Protein AF-A0A7V9FIX1-F1 (afdb_monomer_lite)

Radius of gyration: 13.23 Å; chains: 1; bounding box: 34×29×31 Å

Secondary structure (DSSP, 8-state):
-PPPP-HHHHH-SSS---EEEE-SEETTTEES-TT--HHHHHHHHHHTT-SEEEEE--HHHH---HHHHHHHHHH-SS-EEEES---SGGGT-

Foldseek 3Di:
DPDADDLVVLCDDPDHAAAAEDFQAAQVGGGDNVPDDLLVVLLVCVVVVHSEYEYEDDCPGTNHRVVSQVSSSVRDNHGYHYDYPDDDCVVVD

Structure (mmCIF, N/CA/C/O backbone):
data_AF-A0A7V9FIX1-F1
#
_entry.id   AF-A0A7V9FIX1-F1
#
loop_
_atom_site.group_PDB
_atom_site.id
_atom_site.type_symbol
_atom_site.label_atom_id
_atom_site.label_alt_id
_atom_site.label_comp_id
_atom_site.label_asym_id
_atom_site.label_entity_id
_atom_site.label_seq_id
_atom_site.pdbx_PDB_ins_code
_atom_site.Cartn_x
_atom_site.Cartn_y
_atom_site.Cartn_z
_atom_site.occupancy
_atom_site.B_iso_or_equiv
_atom_site.auth_seq_id
_atom_site.auth_comp_id
_atom_site.auth_asym_id
_atom_site.auth_atom_id
_atom_site.pdbx_PDB_model_num
ATOM 1 N N . ALA A 1 1 ? 2.504 17.012 9.751 1.00 61.19 1 ALA A N 1
ATOM 2 C CA . ALA A 1 1 ? 1.372 16.357 9.063 1.00 61.19 1 ALA A CA 1
ATOM 3 C C . ALA A 1 1 ? 0.255 16.116 10.077 1.00 61.19 1 ALA A C 1
ATOM 5 O O . ALA A 1 1 ? 0.589 15.977 11.253 1.00 61.19 1 ALA A O 1
ATOM 6 N N . PRO A 1 2 ? -1.032 16.113 9.681 1.00 63.94 2 PRO A N 1
ATOM 7 C CA . PRO A 1 2 ? -2.108 15.671 10.568 1.00 63.94 2 PRO A CA 1
ATOM 8 C C . PRO A 1 2 ? -1.862 14.224 11.037 1.00 63.94 2 PRO A C 1
ATOM 10 O O . PRO A 1 2 ? -1.173 13.473 10.339 1.00 63.94 2 PRO A O 1
ATOM 13 N N . PRO A 1 3 ? -2.376 13.828 12.215 1.00 80.12 3 PRO A N 1
ATOM 14 C CA . PRO A 1 3 ? -2.200 12.471 12.716 1.00 80.12 3 PRO A CA 1
ATOM 15 C C . PRO A 1 3 ? -2.846 11.466 11.759 1.00 80.12 3 PRO A C 1
ATOM 17 O O . PRO A 1 3 ? -3.979 11.659 11.316 1.00 80.12 3 PRO A O 1
ATOM 20 N N . ALA A 1 4 ? -2.122 10.393 11.442 1.00 83.19 4 ALA A N 1
ATOM 21 C CA . ALA A 1 4 ? -2.651 9.326 10.605 1.00 83.19 4 ALA A CA 1
ATOM 22 C C . ALA A 1 4 ? -3.849 8.643 11.297 1.00 83.19 4 ALA A C 1
ATOM 24 O O . ALA A 1 4 ? -3.817 8.444 12.517 1.00 83.19 4 ALA A O 1
ATOM 25 N N . PRO A 1 5 ? -4.896 8.252 10.548 1.00 90.94 5 PRO A N 1
ATOM 26 C CA . PRO A 1 5 ? -6.002 7.487 11.109 1.00 90.94 5 PRO A CA 1
ATOM 27 C C . PRO A 1 5 ? -5.503 6.139 11.672 1.00 90.94 5 PRO A C 1
ATOM 29 O O . PRO A 1 5 ? -4.535 5.563 11.164 1.00 90.94 5 PRO A O 1
ATOM 32 N N . PRO A 1 6 ? -6.147 5.602 12.723 1.00 95.69 6 PRO A N 1
ATOM 33 C CA . PRO A 1 6 ? -5.646 4.434 13.441 1.00 95.69 6 PRO A CA 1
ATOM 34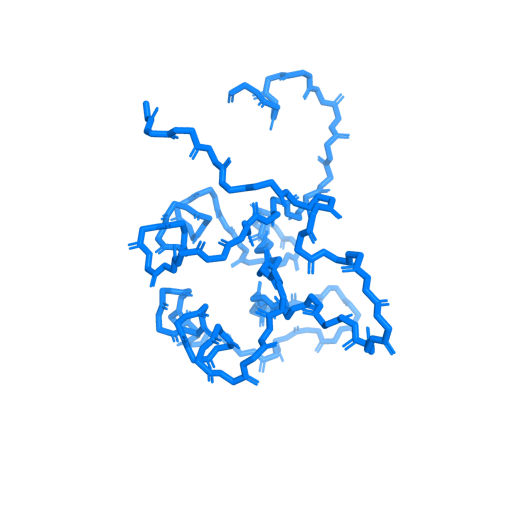 C C . PRO A 1 6 ? -5.765 3.151 12.604 1.00 95.69 6 PRO A C 1
ATOM 36 O O . PRO A 1 6 ? -6.849 2.584 12.465 1.00 95.69 6 PRO A O 1
ATOM 39 N N . PHE A 1 7 ? -4.632 2.638 12.115 1.00 96.81 7 PHE A N 1
ATOM 40 C CA . PHE A 1 7 ? -4.576 1.430 11.281 1.00 96.81 7 PHE A CA 1
ATOM 41 C C . PHE A 1 7 ? -5.218 0.206 11.952 1.00 96.81 7 PHE A C 1
ATOM 43 O O . PHE A 1 7 ? -6.109 -0.420 11.388 1.00 96.81 7 PHE A O 1
ATOM 50 N N . ALA A 1 8 ? -4.838 -0.102 13.197 1.00 96.56 8 ALA A N 1
ATOM 51 C CA . ALA A 1 8 ? -5.405 -1.237 13.928 1.00 96.56 8 ALA A CA 1
ATOM 52 C C . ALA A 1 8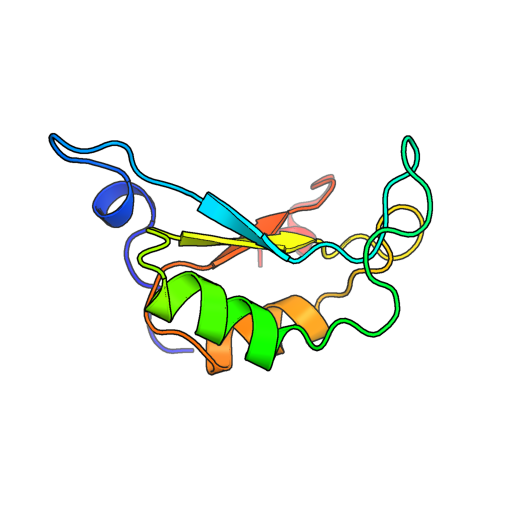 ? -6.913 -1.086 14.199 1.00 96.56 8 ALA A C 1
ATOM 54 O O . ALA A 1 8 ? -7.621 -2.085 14.273 1.00 96.56 8 ALA A O 1
ATOM 55 N N . GLY A 1 9 ? -7.404 0.149 14.352 1.00 96.12 9 GLY A N 1
ATOM 56 C CA . GLY A 1 9 ? -8.828 0.424 14.539 1.00 96.12 9 GLY A CA 1
ATOM 57 C C . GLY A 1 9 ? -9.637 0.133 13.278 1.00 96.12 9 GLY A C 1
ATOM 58 O O . GLY A 1 9 ? -10.697 -0.471 13.369 1.00 96.12 9 GLY A O 1
ATOM 59 N N . ALA A 1 10 ? -9.101 0.481 12.106 1.00 96.19 10 ALA A N 1
ATOM 60 C CA . ALA A 1 10 ? -9.765 0.243 10.826 1.00 96.19 10 ALA A CA 1
ATOM 61 C C . ALA A 1 10 ? -9.893 -1.249 10.463 1.00 96.19 10 ALA A C 1
ATOM 63 O O . ALA A 1 10 ? -10.791 -1.623 9.715 1.00 96.19 10 ALA A O 1
ATOM 64 N N . LEU A 1 11 ? -9.005 -2.104 10.984 1.00 97.06 11 LEU A N 1
ATOM 65 C CA . LEU A 1 11 ? -8.983 -3.538 10.667 1.00 97.06 11 LEU A CA 1
ATOM 66 C C . LEU A 1 11 ? -9.746 -4.420 11.661 1.00 97.06 11 LEU A C 1
ATOM 68 O O . LEU A 1 11 ? -9.970 -5.596 11.383 1.00 97.06 11 LEU A O 1
ATOM 72 N N . ARG A 1 12 ? -10.105 -3.891 12.832 1.00 95.69 12 ARG A N 1
ATOM 73 C CA . ARG A 1 12 ? -10.831 -4.641 13.863 1.00 95.69 12 ARG A CA 1
ATOM 74 C C . ARG A 1 12 ? -12.337 -4.498 13.653 1.00 95.69 12 ARG A C 1
ATOM 76 O O . ARG A 1 12 ? -12.830 -3.398 13.431 1.00 95.69 12 ARG A O 1
ATOM 83 N N . GLY A 1 13 ? -13.069 -5.600 13.779 1.00 90.88 13 GLY A N 1
ATOM 84 C CA . GLY A 1 13 ? -14.529 -5.628 13.710 1.00 90.88 13 GLY A CA 1
ATOM 85 C C . GLY A 1 13 ? -15.055 -7.001 13.297 1.00 90.88 13 GLY A C 1
ATOM 86 O O . GLY A 1 13 ? -14.280 -7.922 13.054 1.00 90.88 13 GLY A O 1
ATOM 87 N N . ASP A 1 14 ? -16.376 -7.118 13.178 1.00 93.19 14 ASP A N 1
ATOM 88 C CA . ASP A 1 14 ? -17.057 -8.394 12.893 1.00 93.19 14 ASP A CA 1
ATOM 89 C C . ASP A 1 14 ? -17.126 -8.735 11.394 1.00 93.19 14 ASP A C 1
ATOM 91 O O . ASP A 1 14 ? -17.732 -9.727 10.987 1.00 93.19 14 ASP A O 1
ATOM 95 N N . ARG A 1 15 ? -16.541 -7.888 10.542 1.00 91.88 15 ARG A N 1
ATOM 96 C CA . ARG A 1 15 ? -16.538 -8.041 9.083 1.00 91.88 15 ARG A CA 1
ATOM 97 C C . ARG A 1 15 ? -15.121 -8.269 8.585 1.00 91.88 15 ARG A C 1
ATOM 99 O O . ARG A 1 15 ? -14.160 -7.777 9.169 1.00 91.88 15 ARG A O 1
ATOM 106 N N . VAL A 1 16 ? -15.002 -8.968 7.459 1.00 96.56 16 VAL A N 1
ATOM 107 C CA . VAL A 1 16 ? -13.720 -9.120 6.765 1.00 96.56 16 VAL A CA 1
ATOM 108 C C . VAL A 1 16 ? -13.223 -7.741 6.330 1.00 96.56 16 VAL A C 1
ATOM 110 O O . VAL A 1 16 ? -13.841 -7.093 5.486 1.00 96.56 16 VAL A O 1
ATOM 113 N N . ALA A 1 17 ? -12.106 -7.300 6.904 1.00 98.00 17 ALA A N 1
ATOM 114 C CA . ALA A 1 17 ? -11.438 -6.065 6.521 1.00 98.00 17 ALA A CA 1
ATOM 115 C C . ALA A 1 17 ? -10.492 -6.320 5.341 1.00 98.00 17 ALA A C 1
ATOM 117 O O . ALA A 1 17 ? -9.636 -7.205 5.394 1.00 98.00 17 ALA A O 1
ATOM 118 N N . VAL A 1 18 ? -10.631 -5.530 4.275 1.00 98.44 18 VAL A N 1
ATOM 119 C CA . VAL A 1 18 ? -9.774 -5.625 3.087 1.00 98.44 18 VAL A CA 1
ATOM 120 C C . VAL A 1 18 ? -8.743 -4.505 3.104 1.00 98.44 18 VAL A C 1
ATOM 122 O O . VAL A 1 18 ? -9.101 -3.329 3.167 1.00 98.44 18 VAL A O 1
ATOM 125 N N . ILE A 1 19 ? -7.468 -4.877 2.987 1.00 98.75 19 ILE A N 1
ATOM 126 C CA . ILE A 1 19 ? -6.386 -3.946 2.663 1.00 98.75 19 ILE A CA 1
ATOM 127 C C . ILE A 1 19 ? -6.148 -4.037 1.158 1.00 98.75 19 ILE A C 1
ATOM 129 O O . ILE A 1 19 ? -5.633 -5.043 0.668 1.00 98.75 19 ILE A O 1
ATOM 133 N N . ALA A 1 20 ? -6.545 -3.007 0.416 1.00 98.75 20 ALA A N 1
ATOM 134 C CA . ALA A 1 20 ? -6.399 -2.993 -1.035 1.00 98.75 20 ALA A CA 1
ATOM 135 C C . ALA A 1 20 ? -5.022 -2.441 -1.435 1.00 98.75 20 ALA A C 1
ATOM 137 O O . ALA A 1 20 ? -4.606 -1.389 -0.952 1.00 98.75 20 ALA A O 1
ATOM 138 N N . GLU A 1 21 ? -4.302 -3.148 -2.311 1.00 98.81 21 GLU A N 1
ATOM 139 C CA . GLU A 1 21 ? -2.916 -2.819 -2.667 1.00 98.81 21 GLU A CA 1
ATOM 140 C C . GLU A 1 21 ? -2.814 -2.087 -4.016 1.00 98.81 21 GLU A C 1
ATOM 142 O O . GLU A 1 21 ? -3.296 -2.551 -5.055 1.00 98.81 21 GLU A O 1
ATOM 147 N N . VAL A 1 22 ? -2.141 -0.938 -4.002 1.00 98.62 22 VAL A N 1
ATOM 148 C CA . VAL A 1 22 ? -1.733 -0.158 -5.170 1.00 98.62 22 VAL A CA 1
ATOM 149 C C . VAL A 1 22 ? -0.377 -0.681 -5.651 1.00 98.62 22 VAL A C 1
ATOM 151 O O . VAL A 1 22 ? 0.650 -0.466 -5.005 1.00 98.62 22 VAL A O 1
ATOM 154 N N . LYS A 1 23 ? -0.375 -1.395 -6.784 1.00 98.44 23 LYS A N 1
ATOM 155 C CA . LYS A 1 23 ? 0.805 -2.092 -7.320 1.00 98.44 23 LYS A CA 1
ATOM 156 C C . LYS A 1 23 ? 0.840 -2.068 -8.849 1.00 98.44 23 LYS A C 1
ATOM 158 O O . LYS A 1 23 ? -0.108 -2.516 -9.491 1.00 98.44 23 LYS A O 1
ATOM 163 N N . ARG A 1 24 ? 1.953 -1.599 -9.431 1.00 98.06 24 ARG A N 1
ATOM 164 C CA . ARG A 1 24 ? 2.152 -1.547 -10.895 1.00 98.06 24 ARG A CA 1
ATOM 165 C C . ARG A 1 24 ? 2.694 -2.844 -11.474 1.00 98.06 24 ARG A C 1
ATOM 167 O O . ARG A 1 24 ? 2.280 -3.252 -12.558 1.00 98.06 24 ARG A O 1
ATOM 174 N N . ARG A 1 25 ? 3.6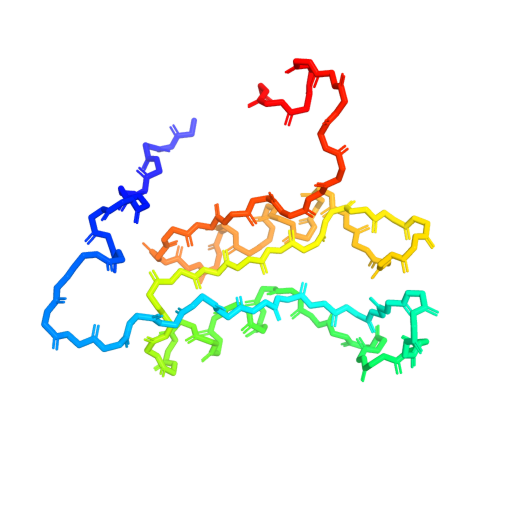26 -3.486 -10.771 1.00 97.88 25 ARG A N 1
ATOM 175 C CA . ARG A 1 25 ? 4.275 -4.731 -11.195 1.00 97.88 25 ARG A CA 1
ATOM 176 C C . ARG A 1 25 ? 4.725 -5.566 -9.999 1.00 97.88 25 ARG A C 1
ATOM 178 O O . ARG A 1 25 ? 4.697 -5.089 -8.867 1.00 97.88 25 ARG 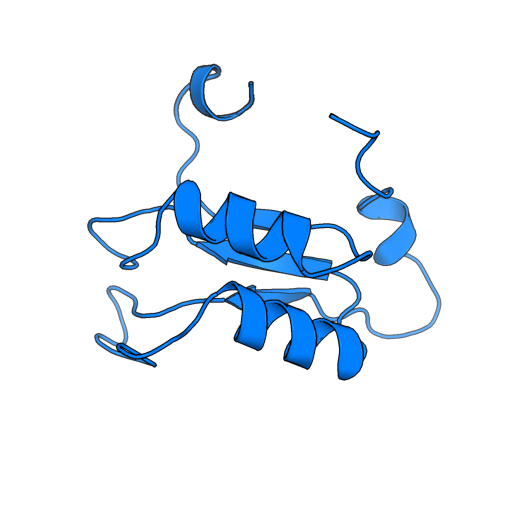A O 1
ATOM 185 N N . SER A 1 26 ? 5.143 -6.800 -10.249 1.00 98.00 26 SER A N 1
ATOM 186 C CA . SER A 1 26 ? 5.886 -7.614 -9.282 1.00 98.00 26 SER A CA 1
ATOM 187 C C . SER A 1 26 ? 6.941 -8.473 -9.988 1.00 98.00 26 SER A C 1
ATOM 189 O O . SER A 1 26 ? 6.787 -8.755 -11.177 1.00 98.00 26 SER A O 1
ATOM 191 N N . PRO A 1 27 ? 7.972 -8.964 -9.275 1.00 96.88 27 PRO A N 1
ATOM 192 C CA . PRO A 1 27 ? 8.945 -9.900 -9.848 1.00 96.88 27 PRO A CA 1
ATOM 193 C C . PRO A 1 27 ? 8.316 -11.166 -10.433 1.00 96.88 27 PRO A C 1
ATOM 195 O O . PRO A 1 27 ? 8.768 -11.669 -11.453 1.00 96.88 27 PRO A O 1
ATOM 198 N N . SER A 1 28 ? 7.261 -11.674 -9.794 1.00 97.38 28 SER A N 1
ATOM 199 C CA . SER A 1 28 ? 6.608 -12.924 -10.185 1.00 97.38 28 SER A CA 1
ATOM 200 C C . SER A 1 28 ? 5.642 -12.786 -11.360 1.00 97.38 28 SER A C 1
ATOM 202 O O . SER A 1 28 ? 5.489 -13.732 -12.123 1.00 97.38 28 SER A O 1
ATOM 204 N N . ALA A 1 29 ? 4.967 -11.641 -11.494 1.00 96.69 29 ALA A N 1
ATOM 205 C CA . ALA A 1 29 ? 3.909 -11.440 -12.487 1.00 96.69 29 ALA A CA 1
ATOM 206 C C . ALA A 1 29 ? 4.297 -10.445 -13.591 1.00 96.69 29 ALA A C 1
ATOM 208 O O . ALA A 1 29 ? 3.539 -10.255 -14.538 1.00 96.69 29 ALA A O 1
ATOM 209 N N . GLY A 1 30 ? 5.453 -9.784 -13.480 1.00 96.56 30 GLY A N 1
ATOM 210 C CA . GLY A 1 30 ? 5.827 -8.695 -14.372 1.00 96.56 30 GLY A CA 1
ATOM 211 C C . GLY A 1 30 ? 4.866 -7.512 -14.242 1.00 96.56 30 GLY A C 1
ATOM 212 O O . GLY A 1 30 ? 4.431 -7.162 -13.142 1.00 96.56 30 GLY A O 1
ATOM 213 N N . ALA A 1 31 ? 4.556 -6.867 -15.366 1.00 97.25 31 ALA A N 1
ATOM 214 C CA . ALA A 1 31 ? 3.627 -5.744 -15.430 1.00 97.25 31 ALA A CA 1
ATOM 215 C C . ALA A 1 31 ? 2.183 -6.174 -15.112 1.00 97.25 31 ALA A C 1
ATOM 217 O O . ALA A 1 31 ? 1.630 -7.042 -15.778 1.00 97.25 31 ALA A O 1
ATOM 218 N N . ILE A 1 32 ? 1.560 -5.515 -14.133 1.00 97.31 32 ILE A N 1
ATOM 219 C CA . ILE A 1 32 ? 0.158 -5.736 -13.739 1.00 97.31 32 ILE A CA 1
ATOM 220 C C . ILE A 1 32 ? -0.706 -4.566 -14.221 1.00 97.31 32 ILE A C 1
ATOM 222 O O . ILE A 1 32 ? -1.737 -4.760 -14.861 1.00 97.31 32 ILE A O 1
ATOM 226 N N . ARG A 1 33 ? -0.276 -3.334 -13.921 1.00 96.38 33 ARG A N 1
ATOM 227 C CA . ARG A 1 33 ? -0.941 -2.090 -14.332 1.00 96.38 33 ARG A CA 1
ATOM 228 C C . ARG A 1 33 ? 0.083 -0.946 -14.454 1.00 96.38 33 ARG A C 1
ATOM 230 O O . ARG A 1 33 ? 0.260 -0.186 -13.503 1.00 96.38 33 ARG A O 1
ATOM 237 N N . PRO A 1 34 ? 0.806 -0.836 -15.582 1.00 93.38 34 PRO A N 1
ATOM 238 C CA . PRO A 1 34 ? 1.876 0.156 -15.751 1.00 93.38 34 PRO A CA 1
ATOM 239 C C . PRO A 1 34 ? 1.400 1.614 -15.731 1.00 93.38 34 PRO A C 1
ATOM 241 O O . PRO A 1 34 ? 2.107 2.479 -15.229 1.00 93.38 34 PRO A O 1
ATOM 244 N N . ASP A 1 35 ? 0.195 1.867 -16.241 1.00 94.75 35 ASP A N 1
ATOM 245 C CA . ASP A 1 35 ? -0.478 3.170 -16.358 1.00 94.75 35 ASP A CA 1
ATOM 246 C C . ASP A 1 35 ? -1.222 3.588 -15.076 1.00 94.75 35 ASP A C 1
ATOM 248 O O . ASP A 1 35 ? -2.073 4.474 -15.100 1.00 94.75 35 ASP A O 1
ATOM 252 N N . LEU A 1 36 ? -0.967 2.914 -13.952 1.00 93.81 36 LEU A N 1
ATOM 253 C CA . LEU A 1 36 ? -1.690 3.157 -12.711 1.00 93.81 36 LEU A CA 1
ATOM 254 C C . LEU A 1 36 ? -1.370 4.547 -12.142 1.00 93.81 36 LEU A C 1
ATOM 256 O O . LEU A 1 36 ? -0.221 4.832 -11.785 1.00 93.81 36 LEU A O 1
ATOM 260 N N . ASP A 1 37 ? -2.427 5.341 -11.968 1.00 98.00 37 ASP A N 1
ATOM 261 C CA . ASP A 1 37 ? -2.465 6.526 -11.111 1.00 98.00 37 ASP A CA 1
ATOM 262 C C . ASP A 1 37 ? -2.680 6.115 -9.634 1.00 98.00 37 ASP A C 1
ATOM 264 O O . ASP A 1 37 ? -3.727 5.535 -9.314 1.00 98.00 37 ASP A O 1
ATOM 268 N N . PRO A 1 38 ? -1.716 6.371 -8.726 1.00 98.31 38 PRO A N 1
ATOM 269 C CA . PRO A 1 38 ? -1.818 5.998 -7.317 1.00 98.31 38 PRO A CA 1
ATOM 270 C C . PRO A 1 38 ? -2.989 6.651 -6.592 1.00 98.31 38 PRO A C 1
ATOM 272 O O . PRO A 1 38 ? -3.695 5.960 -5.858 1.00 98.31 38 PRO A O 1
ATOM 275 N N . ALA A 1 39 ? -3.204 7.954 -6.803 1.00 98.50 39 ALA A N 1
ATOM 276 C CA . ALA A 1 39 ? -4.219 8.721 -6.087 1.00 98.50 39 ALA A CA 1
ATOM 277 C C . ALA A 1 39 ? -5.624 8.276 -6.508 1.00 98.50 39 ALA A C 1
ATOM 279 O O . ALA A 1 39 ? -6.452 7.910 -5.668 1.00 98.50 39 ALA A O 1
ATOM 280 N N . GLY A 1 40 ? -5.871 8.202 -7.820 1.00 98.56 40 GLY A N 1
ATOM 281 C CA . GLY A 1 40 ? -7.128 7.697 -8.359 1.00 98.56 40 GLY A CA 1
ATOM 282 C C . GLY A 1 40 ? -7.399 6.253 -7.941 1.00 98.56 40 GLY A C 1
ATOM 283 O O . GLY A 1 40 ? -8.518 5.921 -7.546 1.00 98.56 40 GLY A O 1
ATOM 284 N N . ARG A 1 41 ? -6.382 5.378 -7.949 1.00 98.44 41 ARG A N 1
ATOM 285 C CA . ARG A 1 41 ? -6.567 3.978 -7.538 1.00 98.44 41 ARG A CA 1
ATOM 286 C C . ARG A 1 41 ? -6.872 3.842 -6.046 1.00 98.44 41 ARG A C 1
ATOM 288 O O . ARG A 1 41 ? -7.779 3.088 -5.700 1.00 98.44 41 ARG A O 1
ATOM 295 N N . ALA A 1 42 ? -6.150 4.560 -5.188 1.00 98.69 42 ALA A N 1
ATOM 296 C CA . ALA A 1 42 ? -6.400 4.576 -3.748 1.00 98.69 42 ALA A CA 1
ATOM 297 C C . ALA A 1 42 ? -7.816 5.083 -3.436 1.00 98.69 42 ALA A C 1
ATOM 299 O O . ALA A 1 42 ? -8.545 4.433 -2.687 1.00 98.69 42 ALA A O 1
ATOM 300 N N . SER A 1 43 ? -8.234 6.171 -4.090 1.00 98.62 43 SER A N 1
ATOM 301 C CA . SER A 1 43 ? -9.582 6.740 -3.959 1.00 98.62 43 SER A CA 1
ATOM 302 C C . SER A 1 43 ? -10.672 5.739 -4.338 1.00 98.62 43 SER A C 1
ATOM 304 O O . SER A 1 43 ? -11.629 5.551 -3.590 1.00 98.62 43 SER A O 1
ATOM 306 N N . LEU A 1 44 ? -10.511 5.040 -5.468 1.00 98.56 44 LEU A N 1
ATOM 307 C CA . LEU A 1 44 ? -11.460 4.015 -5.911 1.00 98.56 44 LEU A CA 1
ATOM 308 C C . LEU A 1 44 ? -11.543 2.839 -4.932 1.00 98.56 44 LEU A C 1
ATOM 310 O O . LEU A 1 44 ? -12.634 2.340 -4.667 1.00 98.56 44 LEU A O 1
ATOM 314 N N . TYR A 1 45 ? -10.413 2.398 -4.377 1.00 98.69 45 TYR A N 1
ATOM 315 C CA . TYR A 1 45 ? -10.404 1.334 -3.375 1.00 98.69 45 TYR A CA 1
ATOM 316 C C . TYR A 1 45 ? -11.065 1.758 -2.064 1.00 98.69 45 TYR A C 1
ATOM 318 O O . TYR A 1 45 ? -11.860 0.994 -1.518 1.00 98.69 45 TYR A O 1
ATOM 326 N N . ALA A 1 46 ? -10.793 2.972 -1.582 1.00 98.38 46 ALA A N 1
ATOM 327 C CA . ALA A 1 46 ? -11.442 3.510 -0.391 1.00 98.38 46 ALA A CA 1
ATOM 328 C C . ALA A 1 46 ? -12.961 3.648 -0.598 1.00 98.38 46 ALA A C 1
ATOM 330 O O . ALA A 1 46 ? -13.737 3.189 0.238 1.00 98.38 46 ALA A O 1
ATOM 331 N N . ALA A 1 47 ? -13.394 4.181 -1.746 1.00 98.44 47 ALA A N 1
ATOM 332 C CA . ALA A 1 47 ? -14.809 4.255 -2.118 1.00 98.44 47 ALA A CA 1
ATOM 333 C C . ALA A 1 47 ? -15.462 2.865 -2.248 1.00 98.44 47 ALA A C 1
ATOM 335 O O . ALA A 1 47 ? -16.640 2.701 -1.942 1.00 98.44 47 ALA A O 1
ATOM 336 N N . GLY A 1 48 ? -14.689 1.854 -2.654 1.00 98.12 48 GLY A N 1
ATOM 337 C CA . GLY A 1 48 ? -15.099 0.449 -2.693 1.00 98.12 48 GLY A CA 1
ATOM 338 C C . GLY A 1 48 ? -15.160 -0.245 -1.326 1.00 98.12 48 GLY A C 1
ATOM 339 O O . GLY A 1 48 ? -15.474 -1.432 -1.272 1.00 98.12 48 GLY A O 1
ATOM 340 N N . GLY A 1 49 ? -14.864 0.460 -0.229 1.00 97.69 49 GLY A N 1
ATOM 341 C CA . GLY A 1 49 ? -14.943 -0.072 1.132 1.00 97.69 49 GLY A CA 1
ATOM 342 C C . GLY A 1 49 ? -13.661 -0.733 1.639 1.00 97.69 49 GLY A C 1
ATOM 343 O O . GLY A 1 49 ? -13.716 -1.490 2.608 1.00 97.69 49 GLY A O 1
ATOM 344 N N . ALA A 1 50 ? -12.506 -0.475 1.014 1.00 98.31 50 ALA A N 1
ATOM 345 C CA . ALA A 1 50 ? -11.228 -0.899 1.580 1.00 98.31 50 ALA A CA 1
ATOM 346 C C . ALA A 1 50 ? -11.032 -0.270 2.969 1.00 98.31 50 ALA A C 1
ATOM 348 O O . ALA A 1 50 ? -11.142 0.944 3.139 1.00 98.31 50 ALA A O 1
ATOM 349 N N . ALA A 1 51 ? -10.708 -1.103 3.956 1.00 98.19 51 ALA A N 1
ATOM 350 C CA . ALA A 1 51 ? -10.464 -0.669 5.329 1.00 98.19 51 ALA A CA 1
ATOM 351 C C . ALA A 1 51 ? -9.137 0.095 5.460 1.00 98.19 51 ALA A C 1
ATOM 353 O O . ALA A 1 51 ? -8.992 0.967 6.312 1.00 98.19 51 ALA A O 1
ATOM 354 N N . ALA A 1 52 ? -8.168 -0.233 4.606 1.00 98.56 52 ALA A N 1
ATOM 355 C CA . ALA A 1 52 ? -6.909 0.480 4.468 1.00 98.56 52 ALA A CA 1
ATOM 356 C C . ALA A 1 52 ? -6.356 0.309 3.049 1.00 98.56 52 ALA A C 1
ATOM 358 O O . ALA A 1 52 ? -6.723 -0.625 2.326 1.00 98.56 52 ALA A O 1
ATOM 359 N N . ILE A 1 53 ? -5.436 1.189 2.669 1.00 98.81 53 ILE A N 1
ATOM 360 C CA . ILE A 1 53 ? -4.714 1.116 1.398 1.00 98.81 53 ILE A CA 1
ATOM 361 C C . ILE A 1 53 ? -3.274 0.695 1.665 1.00 98.81 53 ILE A C 1
ATOM 363 O O . ILE A 1 53 ? -2.624 1.223 2.558 1.00 98.81 53 ILE A O 1
ATOM 367 N N . SER A 1 54 ? -2.750 -0.242 0.886 1.00 98.81 54 SER A N 1
ATOM 368 C CA . SER A 1 54 ? -1.324 -0.565 0.860 1.00 98.81 54 SER A CA 1
ATOM 369 C C . SER A 1 54 ? -0.704 -0.000 -0.412 1.00 98.81 54 SER A C 1
ATOM 371 O O . SER A 1 54 ? -1.270 -0.165 -1.489 1.00 98.81 54 SER A O 1
ATOM 373 N N . VAL A 1 55 ? 0.441 0.674 -0.312 1.00 98.75 55 VAL A N 1
ATOM 374 C CA . VAL A 1 55 ? 1.118 1.279 -1.470 1.00 98.75 55 VAL A CA 1
ATOM 375 C C . VAL A 1 55 ? 2.545 0.771 -1.545 1.00 98.75 55 VAL A C 1
ATOM 377 O O . VAL A 1 55 ? 3.308 0.939 -0.593 1.00 98.75 55 VAL A O 1
ATOM 380 N N . LEU A 1 56 ? 2.903 0.156 -2.674 1.00 98.50 56 LEU A N 1
ATOM 381 C CA . LEU A 1 56 ? 4.279 -0.261 -2.934 1.00 98.50 56 LEU A CA 1
ATOM 382 C C . LEU A 1 56 ? 5.165 0.966 -3.136 1.00 98.50 56 LEU A C 1
ATOM 384 O O . LEU A 1 56 ? 4.863 1.808 -3.980 1.00 98.50 56 LEU A O 1
ATOM 388 N N . THR A 1 57 ? 6.273 1.034 -2.401 1.00 98.38 57 THR A N 1
ATOM 389 C CA . THR A 1 57 ? 7.263 2.114 -2.542 1.00 98.38 57 THR A CA 1
ATOM 390 C C . THR A 1 57 ? 8.611 1.652 -3.088 1.00 98.38 57 THR A C 1
ATOM 392 O O . THR A 1 57 ? 9.425 2.496 -3.456 1.00 98.38 57 THR A O 1
ATOM 395 N N . ASP A 1 58 ? 8.820 0.339 -3.219 1.00 97.94 58 ASP A N 1
ATOM 396 C CA . ASP A 1 58 ? 9.985 -0.220 -3.902 1.00 97.94 58 ASP A CA 1
ATOM 397 C C . ASP A 1 58 ? 9.930 0.069 -5.415 1.00 97.94 58 ASP A C 1
ATOM 399 O O . ASP A 1 58 ? 9.020 -0.358 -6.139 1.00 97.94 58 ASP A O 1
ATOM 403 N N . GLY A 1 59 ? 10.931 0.802 -5.898 1.00 95.50 59 GLY A N 1
ATOM 404 C CA . GLY A 1 59 ? 11.084 1.149 -7.308 1.00 95.50 59 GLY A CA 1
ATOM 405 C C . GLY A 1 59 ? 11.551 -0.023 -8.177 1.00 95.50 59 GLY A C 1
ATOM 406 O O . GLY A 1 59 ? 10.859 -0.354 -9.145 1.00 95.50 59 GLY A O 1
ATOM 407 N N . PRO A 1 60 ? 12.702 -0.659 -7.886 1.00 94.81 60 PRO A N 1
ATOM 408 C CA . PRO A 1 60 ? 13.310 -1.658 -8.767 1.00 94.81 60 PRO A CA 1
ATOM 409 C C . PRO A 1 60 ? 12.399 -2.844 -9.101 1.00 94.81 60 PRO A C 1
ATOM 411 O O . PRO A 1 60 ? 12.205 -3.159 -10.278 1.00 94.81 60 PRO A O 1
ATOM 414 N N . PHE A 1 61 ? 11.767 -3.461 -8.109 1.00 95.50 61 PHE A N 1
ATOM 415 C CA . PHE A 1 61 ? 10.992 -4.687 -8.283 1.00 95.50 61 PHE A CA 1
ATOM 416 C C . PHE A 1 61 ? 9.505 -4.415 -8.509 1.00 95.50 61 PHE A C 1
ATOM 418 O O . PHE A 1 61 ? 8.882 -5.093 -9.330 1.00 95.50 61 PHE A O 1
ATOM 425 N N . PHE A 1 62 ? 8.940 -3.401 -7.848 1.00 97.81 62 PHE A N 1
ATOM 426 C CA . PHE A 1 62 ? 7.491 -3.149 -7.863 1.00 97.81 62 PHE A CA 1
ATOM 427 C C . PHE A 1 62 ? 7.058 -1.914 -8.660 1.00 97.81 62 PHE A C 1
ATOM 429 O O . PHE A 1 62 ? 5.865 -1.757 -8.946 1.00 97.81 62 PHE A O 1
ATOM 436 N N . GLY A 1 63 ? 8.003 -1.073 -9.092 1.00 96.88 63 GLY A N 1
ATOM 437 C CA . GLY A 1 63 ? 7.706 0.151 -9.840 1.00 96.88 63 GLY A CA 1
ATOM 438 C C . GLY A 1 63 ? 6.916 1.170 -9.018 1.00 96.88 63 GLY A C 1
ATOM 439 O O . GLY A 1 63 ? 6.105 1.904 -9.583 1.00 96.88 63 GLY A O 1
ATOM 440 N N . GLY A 1 64 ? 7.089 1.143 -7.697 1.00 97.69 64 GLY A N 1
ATOM 441 C CA . GLY A 1 64 ? 6.517 2.090 -6.752 1.00 97.69 64 GLY A CA 1
ATOM 442 C C . GLY A 1 64 ? 7.479 3.223 -6.405 1.00 97.69 64 GLY A C 1
ATOM 443 O O . GLY A 1 64 ? 8.615 3.272 -6.879 1.00 97.69 64 GLY A O 1
ATOM 444 N N . SER A 1 65 ? 7.022 4.146 -5.565 1.00 98.00 65 SER A N 1
ATOM 445 C CA . SER A 1 65 ? 7.829 5.253 -5.059 1.00 98.00 65 SER A CA 1
ATOM 446 C C . SER A 1 65 ? 7.216 5.866 -3.800 1.00 98.00 65 SER A C 1
ATOM 448 O O . SER A 1 65 ? 6.016 5.763 -3.553 1.00 98.00 65 SER A O 1
ATOM 450 N N . VAL A 1 66 ? 8.022 6.592 -3.020 1.00 97.50 66 VAL A N 1
ATOM 451 C CA . VAL A 1 66 ? 7.517 7.389 -1.885 1.00 97.50 66 VAL A CA 1
ATOM 452 C C . VAL A 1 66 ? 6.557 8.497 -2.350 1.00 97.50 66 VAL A C 1
ATOM 454 O O . VAL A 1 66 ? 5.658 8.883 -1.605 1.00 97.50 66 VAL A O 1
ATOM 457 N N . ALA A 1 67 ? 6.698 8.991 -3.585 1.00 97.94 67 ALA A N 1
ATOM 458 C CA . ALA A 1 67 ? 5.753 9.947 -4.161 1.00 97.94 67 ALA A CA 1
ATOM 459 C C . ALA A 1 67 ? 4.359 9.325 -4.354 1.00 97.94 67 ALA A C 1
ATOM 461 O O . ALA A 1 67 ? 3.365 9.969 -4.033 1.00 97.94 67 ALA A O 1
ATOM 462 N N . ASP A 1 68 ? 4.286 8.058 -4.776 1.00 98.38 68 ASP A N 1
ATOM 463 C CA . ASP A 1 68 ? 3.015 7.330 -4.888 1.00 98.38 68 ASP A CA 1
ATOM 464 C C . ASP A 1 68 ? 2.329 7.177 -3.523 1.00 98.38 68 ASP A C 1
ATOM 466 O O . ASP A 1 68 ? 1.114 7.337 -3.415 1.00 98.38 68 ASP A O 1
ATOM 470 N N . LEU A 1 69 ? 3.110 6.906 -2.468 1.00 97.94 69 LEU A N 1
ATOM 471 C CA . LEU A 1 69 ? 2.599 6.837 -1.096 1.00 97.94 69 LEU A CA 1
ATOM 472 C C . LEU A 1 69 ? 1.992 8.175 -0.660 1.00 97.94 69 LEU A C 1
ATOM 474 O O . LEU A 1 69 ? 0.887 8.190 -0.123 1.00 97.94 69 LEU A O 1
ATOM 478 N N . ARG A 1 70 ? 2.688 9.293 -0.910 1.00 97.06 70 ARG A N 1
ATOM 479 C CA . ARG A 1 70 ? 2.189 10.641 -0.585 1.00 97.06 70 ARG A CA 1
ATOM 480 C C . ARG A 1 70 ? 0.903 10.961 -1.342 1.00 97.06 70 ARG A C 1
ATOM 482 O O . ARG A 1 70 ? -0.074 11.358 -0.718 1.00 97.06 70 ARG A O 1
ATOM 489 N N . ALA A 1 71 ? 0.876 10.692 -2.647 1.00 98.19 71 ALA A N 1
ATOM 490 C CA . ALA A 1 71 ? -0.305 10.902 -3.479 1.00 98.19 71 ALA A CA 1
ATOM 491 C C . ALA A 1 71 ? -1.518 10.092 -2.982 1.00 98.19 71 ALA A C 1
ATOM 493 O O . ALA A 1 71 ? -2.635 10.602 -2.942 1.00 98.19 71 ALA A O 1
ATOM 494 N N . ALA A 1 72 ? -1.306 8.845 -2.547 1.00 98.00 72 ALA A N 1
ATOM 495 C CA . ALA A 1 72 ? -2.367 8.039 -1.954 1.00 98.00 72 ALA A CA 1
ATOM 496 C C . ALA A 1 72 ? -2.861 8.627 -0.621 1.00 98.00 72 ALA A C 1
ATOM 498 O O . ALA A 1 72 ? -4.070 8.772 -0.453 1.00 98.00 72 ALA A O 1
ATOM 499 N N . VAL A 1 73 ? -1.952 9.004 0.291 1.00 97.19 73 VAL A N 1
ATOM 500 C CA . VAL A 1 73 ? -2.284 9.622 1.593 1.00 97.19 73 VAL A CA 1
ATOM 501 C C . VAL A 1 73 ? -3.120 10.890 1.424 1.00 97.19 73 VAL A C 1
ATOM 503 O O . VAL A 1 73 ? -4.078 11.088 2.161 1.00 97.19 73 VAL A O 1
ATOM 506 N N . GLU A 1 74 ? -2.794 11.727 0.442 1.00 96.88 74 GLU A N 1
ATOM 507 C CA . GLU A 1 74 ? -3.532 12.965 0.163 1.00 96.88 74 GLU A CA 1
ATOM 508 C C . GLU A 1 74 ? -4.925 12.714 -0.441 1.00 96.88 74 GLU A C 1
ATOM 510 O O . GLU A 1 74 ? -5.789 13.588 -0.383 1.00 96.88 74 GLU A O 1
ATOM 515 N N . SER A 1 75 ? -5.163 11.523 -0.997 1.00 97.75 75 SER A N 1
ATOM 516 C CA . SER A 1 75 ? -6.391 11.191 -1.729 1.00 97.75 75 SER A CA 1
ATOM 517 C C . SER A 1 75 ? -7.464 10.465 -0.908 1.00 97.75 75 SER A C 1
ATOM 519 O O . SER A 1 75 ? -8.607 10.370 -1.355 1.00 97.75 75 SER A O 1
ATOM 521 N N . VAL A 1 76 ? -7.137 9.939 0.281 1.00 97.56 76 VAL A N 1
ATOM 522 C CA . VAL A 1 76 ? -8.067 9.117 1.079 1.00 97.56 76 VAL A CA 1
ATOM 523 C C . VAL A 1 76 ? -8.061 9.470 2.564 1.00 97.56 76 VAL A C 1
ATOM 525 O O . VAL A 1 76 ? -7.075 9.950 3.108 1.00 97.56 76 VAL A O 1
ATOM 528 N N . CYS A 1 77 ? -9.165 9.162 3.251 1.00 96.50 77 CYS A N 1
ATOM 529 C CA . CYS A 1 77 ? -9.278 9.315 4.707 1.00 96.50 77 CYS A CA 1
ATOM 530 C C . CYS A 1 77 ? -9.029 8.010 5.487 1.00 96.50 77 CYS A C 1
ATOM 532 O O . CYS A 1 77 ? -9.009 8.028 6.717 1.00 96.50 77 CYS A O 1
ATOM 534 N N . VAL A 1 78 ? -8.875 6.875 4.797 1.00 97.31 78 VAL A N 1
ATOM 535 C CA . VAL A 1 78 ? -8.544 5.586 5.425 1.00 97.31 78 VAL A CA 1
ATOM 536 C C . VAL A 1 78 ? -7.031 5.472 5.663 1.00 97.31 78 VAL A C 1
ATOM 538 O O . VAL A 1 78 ? -6.254 6.151 4.991 1.00 97.31 78 VAL A O 1
ATOM 541 N N . PRO A 1 79 ? -6.574 4.616 6.593 1.00 98.31 79 PRO A N 1
ATOM 542 C CA . PRO A 1 79 ? -5.148 4.382 6.804 1.00 98.31 79 PRO A CA 1
ATOM 543 C C . PRO A 1 79 ? -4.415 3.922 5.541 1.00 98.31 79 PRO A C 1
ATOM 545 O O . PRO A 1 79 ? -4.924 3.096 4.780 1.00 98.31 79 PRO A O 1
ATOM 548 N N . VAL A 1 80 ? -3.185 4.411 5.362 1.00 98.25 80 VAL A N 1
ATOM 549 C CA . VAL A 1 80 ? -2.302 4.028 4.254 1.00 98.25 80 VAL A CA 1
ATOM 550 C C . VAL A 1 80 ? -1.028 3.386 4.801 1.00 98.25 80 VAL A C 1
ATOM 552 O O . VAL A 1 80 ? -0.326 3.965 5.626 1.00 98.25 80 VAL A O 1
ATOM 555 N N . LEU A 1 81 ? -0.733 2.176 4.335 1.00 98.25 81 LEU A N 1
ATOM 556 C CA . LEU A 1 81 ? 0.435 1.378 4.684 1.00 98.25 81 LEU A CA 1
ATOM 557 C C . LEU A 1 81 ? 1.512 1.522 3.604 1.00 98.25 81 LEU A C 1
ATOM 559 O O . LEU A 1 81 ? 1.281 1.176 2.442 1.00 98.25 81 LEU A O 1
ATOM 563 N N . ARG A 1 82 ? 2.721 1.925 4.011 1.00 98.19 82 ARG A N 1
ATOM 564 C CA . ARG A 1 82 ? 3.926 1.799 3.185 1.00 98.19 82 ARG A CA 1
ATOM 565 C C . ARG A 1 82 ? 4.297 0.324 3.053 1.00 98.19 82 ARG A C 1
ATOM 567 O O . ARG A 1 82 ? 4.686 -0.313 4.029 1.00 98.19 82 ARG A O 1
ATOM 574 N N . LYS A 1 83 ? 4.190 -0.218 1.844 1.00 98.56 83 LYS A N 1
ATOM 575 C CA . LYS A 1 83 ? 4.632 -1.573 1.520 1.00 98.56 83 LYS A CA 1
ATOM 576 C C . LYS A 1 83 ? 6.000 -1.501 0.864 1.00 98.56 83 LYS A C 1
ATOM 578 O O . LYS A 1 83 ? 6.139 -1.047 -0.269 1.00 98.56 83 LYS A O 1
ATOM 583 N N . ASP A 1 84 ? 7.004 -1.957 1.591 1.00 98.31 84 ASP A N 1
ATOM 584 C CA . ASP A 1 84 ? 8.393 -1.894 1.160 1.00 98.31 84 ASP A CA 1
ATOM 585 C C . ASP A 1 84 ? 9.211 -2.997 1.838 1.00 98.31 84 ASP A C 1
ATOM 587 O O . ASP A 1 84 ? 8.727 -3.668 2.755 1.00 98.31 84 ASP A O 1
ATOM 591 N N . PHE A 1 85 ? 10.464 -3.137 1.422 1.00 97.69 85 PHE A N 1
ATOM 592 C CA . PHE A 1 85 ? 11.483 -3.831 2.198 1.00 97.69 85 PHE A CA 1
ATOM 593 C C . PHE A 1 85 ? 12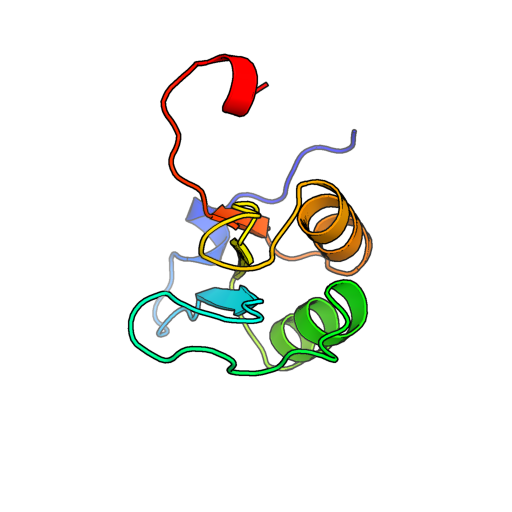.123 -2.827 3.160 1.00 97.69 85 PHE A C 1
ATOM 595 O O . PHE A 1 85 ? 12.988 -2.039 2.779 1.00 97.69 85 PHE A O 1
ATOM 602 N N . ILE A 1 86 ? 11.654 -2.817 4.408 1.00 97.31 86 ILE A N 1
ATOM 603 C CA . ILE A 1 86 ? 12.190 -1.954 5.466 1.00 97.31 86 ILE A CA 1
ATOM 604 C C . ILE A 1 86 ? 13.441 -2.617 6.050 1.00 97.31 86 ILE A C 1
ATOM 606 O O . ILE A 1 86 ? 13.356 -3.704 6.617 1.00 97.31 86 ILE A O 1
ATOM 610 N N . LEU A 1 87 ? 14.590 -1.972 5.876 1.00 97.31 87 LEU A N 1
ATOM 611 C CA . LEU A 1 87 ? 15.915 -2.437 6.294 1.00 97.31 87 LEU A CA 1
ATOM 612 C C . LEU A 1 87 ? 16.586 -1.473 7.281 1.00 97.31 87 LEU A C 1
ATOM 614 O O . LEU A 1 87 ? 17.464 -1.894 8.027 1.00 97.31 87 LEU A O 1
ATOM 618 N N . ASP A 1 88 ? 16.177 -0.203 7.278 1.00 97.94 88 ASP A N 1
ATOM 619 C CA . ASP A 1 88 ? 16.769 0.870 8.075 1.00 97.94 88 ASP A CA 1
ATOM 620 C C . ASP A 1 88 ? 15.682 1.768 8.699 1.00 97.94 88 ASP A C 1
ATOM 622 O O . ASP A 1 88 ? 14.612 1.976 8.114 1.00 97.94 88 ASP A O 1
ATOM 626 N N . GLU A 1 89 ? 15.955 2.320 9.884 1.00 97.00 89 GLU A N 1
ATOM 627 C CA . GLU A 1 89 ? 15.056 3.226 10.615 1.00 97.00 89 GLU A CA 1
ATOM 628 C C . GLU A 1 89 ? 14.726 4.499 9.827 1.00 97.00 89 GLU A C 1
ATOM 630 O O . GLU A 1 89 ? 13.620 5.032 9.948 1.00 97.00 89 GLU A O 1
ATOM 635 N N . LEU A 1 90 ? 15.626 4.941 8.944 1.00 94.75 90 LEU A N 1
ATOM 636 C CA . LEU A 1 90 ? 15.388 6.042 8.010 1.00 94.75 90 LEU A CA 1
ATOM 637 C C . LEU A 1 90 ? 14.149 5.819 7.129 1.00 94.75 90 LEU A C 1
ATOM 639 O O . LEU A 1 90 ? 13.593 6.774 6.594 1.00 94.75 90 LEU A O 1
ATOM 643 N N . GLN A 1 91 ? 13.700 4.574 6.946 1.00 95.56 91 GLN A N 1
ATOM 644 C CA . GLN A 1 91 ? 12.500 4.264 6.167 1.00 95.56 91 GLN A CA 1
ATOM 645 C C . GLN A 1 91 ? 11.194 4.385 6.979 1.00 95.56 91 GLN A C 1
ATOM 647 O O . GLN A 1 91 ? 10.113 4.281 6.389 1.00 95.56 91 GLN A O 1
ATOM 652 N N . ILE A 1 92 ? 11.273 4.583 8.296 1.00 93.56 92 ILE A N 1
AT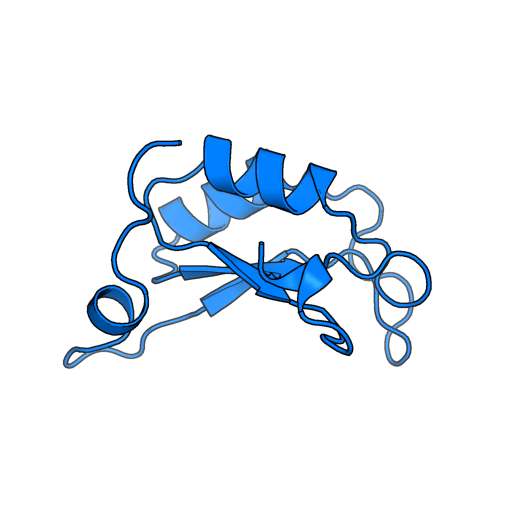OM 653 C CA . ILE A 1 92 ? 10.118 4.690 9.203 1.00 93.56 92 ILE A CA 1
ATOM 654 C C . ILE A 1 92 ? 9.773 6.157 9.509 1.00 93.56 92 ILE A C 1
ATOM 656 O O . ILE A 1 92 ? 8.612 6.456 9.795 1.00 93.56 92 ILE A O 1
ATOM 660 N N . VAL A 1 93 ? 10.765 7.051 9.444 1.00 80.00 93 VAL A N 1
ATOM 661 C CA . VAL A 1 93 ? 10.661 8.474 9.820 1.00 80.00 93 VAL A CA 1
ATOM 662 C C . VAL A 1 93 ? 10.124 9.391 8.724 1.00 80.00 93 VAL A C 1
ATOM 664 O O . VAL A 1 93 ? 10.293 9.088 7.520 1.00 80.00 93 VAL A O 1
#

pLDDT: mean 95.92, std 5.95, range [61.19, 98.81]

Sequence (93 aa):
APPAPPFAGALRGDRVAVIAEVKRRSPSAGAIRPDLDPAGRASLYAAGGAAAISVLTDGPFFGGSVADLRAAVESVCVPVLRKDFILDELQIV